Protein AF-A0A5A7RQ37-F1 (afdb_monomer)

Nearest PDB structures (foldseek):
  7sti-assembly1_B  TM=5.506E-01  e=6.072E+00  Mus musculus
  7s8v-assembly1_B  TM=5.542E-01  e=6.769E+00  Homo sapiens
  8xk1-assembly1_A  TM=4.819E-01  e=5.751E+00  Homo sapiens
  5j7k-assembly1_A  TM=3.708E-01  e=6.411E+00  synthetic construct

Structure (mmCIF, N/CA/C/O backbone):
data_AF-A0A5A7RQ37-F1
#
_entry.id   AF-A0A5A7RQ37-F1
#
loop_
_atom_site.group_PDB
_atom_site.id
_atom_site.type_symbol
_atom_site.label_atom_id
_atom_site.label_alt_id
_atom_site.label_comp_id
_atom_site.label_asym_id
_atom_site.label_entity_id
_atom_site.label_seq_id
_atom_site.pdbx_PDB_ins_code
_atom_site.Cartn_x
_atom_site.Cartn_y
_atom_site.Cartn_z
_atom_site.occupancy
_atom_site.B_iso_or_equiv
_atom_site.auth_seq_id
_atom_site.auth_comp_id
_atom_site.auth_asym_id
_atom_site.auth_atom_id
_atom_site.pdbx_PDB_model_num
ATOM 1 N N . MET A 1 1 ? -3.974 -3.333 33.031 1.00 45.91 1 MET A N 1
ATOM 2 C CA . MET A 1 1 ? -5.100 -3.720 32.169 1.00 45.91 1 MET A CA 1
ATOM 3 C C . MET A 1 1 ? -4.547 -3.604 30.777 1.00 45.91 1 MET A C 1
ATOM 5 O O . MET A 1 1 ? -4.368 -2.486 30.318 1.00 45.91 1 MET A O 1
ATOM 9 N N . ASP A 1 2 ? -4.107 -4.725 30.222 1.00 53.06 2 ASP A N 1
ATOM 10 C CA . ASP A 1 2 ? -3.768 -4.816 28.808 1.00 53.06 2 ASP A CA 1
ATOM 11 C C . ASP A 1 2 ? -5.058 -4.500 28.047 1.00 53.06 2 ASP A C 1
ATOM 13 O O . ASP A 1 2 ? -6.055 -5.199 28.206 1.00 53.06 2 ASP A O 1
ATOM 17 N N . GLU A 1 3 ? -5.108 -3.354 27.372 1.00 64.69 3 GLU A N 1
ATOM 18 C CA . GLU A 1 3 ? -6.256 -3.023 26.533 1.00 64.69 3 GLU A CA 1
ATOM 19 C C . GLU A 1 3 ? -6.234 -3.984 25.340 1.00 64.69 3 GLU A C 1
ATOM 21 O O . GLU A 1 3 ? -5.249 -4.028 24.601 1.00 64.69 3 GLU A O 1
ATOM 26 N N . ASP A 1 4 ? -7.292 -4.786 25.189 1.00 83.75 4 ASP A N 1
ATOM 27 C CA . ASP A 1 4 ? -7.390 -5.781 24.122 1.00 83.75 4 ASP A CA 1
ATOM 28 C C . ASP A 1 4 ? -7.316 -5.085 22.754 1.00 83.75 4 ASP A C 1
ATOM 30 O O . ASP A 1 4 ? -8.193 -4.297 22.379 1.00 83.75 4 ASP A O 1
ATOM 34 N N . LEU A 1 5 ? -6.240 -5.362 22.014 1.00 88.81 5 LEU A N 1
ATOM 35 C CA . LEU A 1 5 ? -6.076 -4.932 20.629 1.00 88.81 5 LEU A CA 1
ATOM 36 C C . LEU A 1 5 ? -7.111 -5.636 19.755 1.00 88.81 5 LEU A C 1
ATOM 38 O O . LEU A 1 5 ? -7.265 -6.854 19.826 1.00 88.81 5 LEU A O 1
ATOM 42 N N . LYS A 1 6 ? -7.780 -4.868 18.898 1.00 92.00 6 LYS A N 1
ATOM 43 C CA . LYS A 1 6 ? -8.800 -5.369 17.978 1.00 92.00 6 LYS A CA 1
ATOM 44 C C . LYS A 1 6 ? -8.581 -4.849 16.572 1.00 92.00 6 LYS A C 1
ATOM 46 O O . LYS A 1 6 ? -7.902 -3.845 16.347 1.00 92.00 6 LYS A O 1
ATOM 51 N N . GLU A 1 7 ? -9.204 -5.523 15.621 1.00 92.94 7 GLU A N 1
ATOM 52 C CA . GLU A 1 7 ? -9.333 -5.054 14.252 1.00 92.94 7 GLU A CA 1
ATOM 53 C C . GLU A 1 7 ? -10.755 -4.549 13.998 1.00 92.94 7 GLU A C 1
ATOM 55 O O . GLU A 1 7 ? -11.744 -5.226 14.268 1.00 92.94 7 GLU A O 1
ATOM 60 N N . PHE A 1 8 ? -10.850 -3.351 13.437 1.00 92.75 8 PHE A N 1
ATOM 61 C CA . PHE A 1 8 ? -12.094 -2.700 13.065 1.00 92.75 8 PHE A CA 1
ATOM 62 C C . PHE A 1 8 ? -12.125 -2.510 11.552 1.00 92.75 8 PHE A C 1
ATOM 64 O O . PHE A 1 8 ? -11.233 -1.883 10.968 1.00 92.75 8 PHE A O 1
ATOM 71 N N . VAL A 1 9 ? -13.172 -3.024 10.912 1.00 92.50 9 VAL A N 1
ATOM 72 C CA . VAL A 1 9 ? -13.449 -2.741 9.504 1.00 92.50 9 VAL A CA 1
ATOM 73 C C . VAL A 1 9 ? -14.310 -1.489 9.449 1.00 92.50 9 VAL A C 1
ATOM 75 O O . VAL A 1 9 ? -15.427 -1.463 9.967 1.00 92.50 9 VAL A O 1
ATOM 78 N N . LEU A 1 10 ? -13.774 -0.440 8.832 1.00 92.00 10 LEU A N 1
ATOM 79 C CA . LEU A 1 10 ? -14.445 0.839 8.646 1.00 92.00 10 LEU A CA 1
ATOM 80 C C . LEU A 1 10 ? -14.949 0.934 7.210 1.00 92.00 10 LEU A C 1
ATOM 82 O O . LEU A 1 10 ? -14.197 0.689 6.271 1.00 92.00 10 LEU A O 1
ATOM 86 N N . GLU A 1 11 ? -16.199 1.326 7.025 1.00 91.88 11 GLU A N 1
ATOM 87 C CA . GLU A 1 11 ? -16.791 1.565 5.715 1.00 91.88 11 GLU A CA 1
ATOM 88 C C . GLU A 1 11 ? -17.089 3.054 5.548 1.00 91.88 11 GLU A C 1
ATOM 90 O O . GLU A 1 11 ? -17.720 3.685 6.400 1.00 91.88 11 GLU A O 1
ATOM 95 N N . CYS A 1 12 ? -16.610 3.626 4.448 1.00 89.88 12 CYS A N 1
ATOM 96 C CA . CYS A 1 12 ? -17.009 4.949 4.006 1.00 89.88 12 CYS A CA 1
ATOM 97 C C . CYS A 1 12 ? -18.397 4.901 3.363 1.00 89.88 12 CYS A C 1
ATOM 99 O O . CYS A 1 12 ? -18.732 3.934 2.687 1.00 89.88 12 CYS A O 1
ATOM 101 N N . LYS A 1 13 ? -19.152 6.003 3.434 1.00 86.50 13 LYS A N 1
ATOM 102 C CA . LYS A 1 13 ? -20.396 6.212 2.668 1.00 86.50 13 LYS A CA 1
ATOM 103 C C . LYS A 1 13 ? -20.304 5.891 1.166 1.00 86.50 13 LYS A C 1
ATOM 105 O O . LYS A 1 13 ? -21.323 5.560 0.570 1.00 86.50 13 LYS A O 1
ATOM 110 N N . CYS A 1 14 ? -19.126 5.985 0.543 1.00 85.50 14 CYS A N 1
ATOM 111 C CA . CYS A 1 14 ? -18.931 5.611 -0.864 1.00 85.50 14 CYS A CA 1
ATOM 112 C C . CYS A 1 14 ? -18.798 4.091 -1.101 1.00 85.50 14 CYS A C 1
ATOM 114 O O . CYS A 1 14 ? -18.699 3.660 -2.247 1.00 85.50 14 CYS A O 1
ATOM 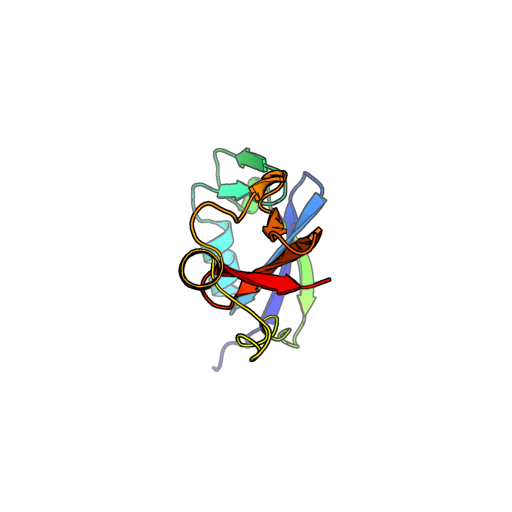116 N N . GLY A 1 15 ? -18.766 3.285 -0.036 1.00 85.00 15 GLY A N 1
ATOM 117 C CA . GLY A 1 15 ? -18.548 1.837 -0.065 1.00 85.00 15 GLY A CA 1
ATOM 118 C C . GLY A 1 15 ? -17.083 1.409 0.083 1.00 85.00 15 GLY A C 1
ATOM 119 O O . GLY A 1 15 ? -16.803 0.214 0.148 1.00 85.00 15 GLY A O 1
ATOM 120 N N . ALA A 1 16 ? -16.132 2.348 0.152 1.00 86.81 16 ALA A N 1
ATOM 121 C CA . ALA A 1 16 ? -14.730 2.021 0.402 1.00 86.81 16 ALA A CA 1
ATOM 122 C C . ALA A 1 16 ? -14.537 1.443 1.809 1.00 86.81 16 ALA A C 1
ATOM 124 O O . ALA A 1 16 ? -15.002 2.024 2.790 1.00 86.81 16 ALA A O 1
ATOM 125 N N . ARG A 1 17 ? -13.803 0.332 1.907 1.00 89.31 17 ARG A N 1
ATOM 126 C CA . ARG A 1 17 ? -13.520 -0.348 3.174 1.00 89.31 17 ARG A CA 1
ATOM 127 C C . ARG A 1 17 ? -12.070 -0.178 3.589 1.00 89.31 17 ARG A C 1
ATOM 129 O O . ARG A 1 17 ? -11.161 -0.310 2.775 1.00 89.31 17 ARG A O 1
ATOM 136 N N . TYR A 1 18 ? -11.881 0.068 4.875 1.00 87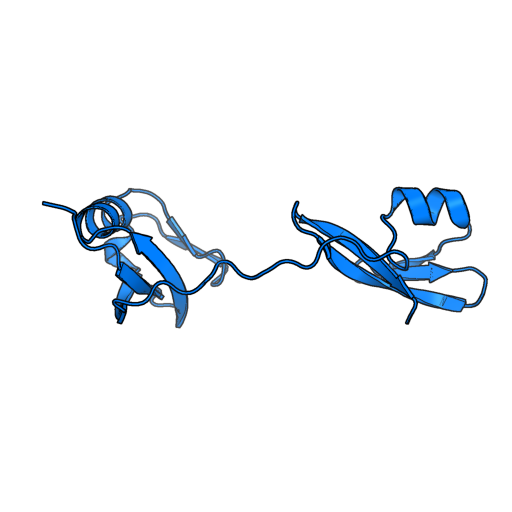.12 18 TYR A N 1
ATOM 137 C CA . TYR A 1 18 ? -10.603 0.288 5.527 1.00 87.12 18 TYR A CA 1
ATOM 138 C C . TYR A 1 18 ? -10.467 -0.654 6.708 1.00 87.12 18 TYR A C 1
ATOM 140 O O . TYR A 1 18 ? -11.450 -1.027 7.345 1.00 87.12 18 TYR A O 1
ATOM 148 N N . ARG A 1 19 ? -9.225 -0.999 7.021 1.00 90.25 19 ARG A N 1
ATOM 149 C CA . ARG A 1 19 ? -8.872 -1.774 8.201 1.00 90.25 19 ARG A CA 1
ATOM 150 C C . ARG A 1 19 ? -8.138 -0.862 9.174 1.00 90.25 19 ARG A C 1
ATOM 152 O O . ARG A 1 19 ? -7.167 -0.218 8.782 1.00 90.25 19 ARG A O 1
ATOM 159 N N . PHE A 1 20 ? -8.593 -0.827 10.418 1.00 90.44 20 PHE A N 1
ATOM 160 C CA . PHE A 1 20 ? -7.920 -0.166 11.530 1.00 90.44 20 PHE A CA 1
ATOM 161 C C . PHE A 1 20 ? -7.605 -1.211 12.600 1.00 90.44 20 PHE A C 1
ATOM 163 O O . PHE A 1 20 ? -8.475 -2.002 12.947 1.00 90.44 20 PHE A O 1
ATOM 170 N N . GLN A 1 21 ? -6.378 -1.235 13.108 1.00 91.88 21 GLN A N 1
ATOM 171 C CA . GLN A 1 21 ? -5.958 -2.145 14.174 1.00 91.88 21 GLN A CA 1
ATOM 172 C C . GLN A 1 21 ? -5.459 -1.313 15.350 1.00 91.88 21 GLN A C 1
ATOM 174 O O . GLN A 1 21 ? -4.616 -0.438 15.164 1.00 91.88 21 GLN A O 1
ATOM 179 N N . GLY A 1 22 ? -6.000 -1.560 16.538 1.00 91.75 22 GLY A N 1
ATOM 180 C CA . GLY A 1 22 ? -5.704 -0.771 17.730 1.00 91.75 22 GLY A CA 1
ATOM 181 C C . GLY A 1 22 ? -6.682 -1.060 18.859 1.00 91.75 22 GLY A C 1
ATOM 182 O O . GLY A 1 22 ? -7.531 -1.947 18.760 1.00 91.75 22 GLY A O 1
ATOM 183 N N . THR A 1 23 ? -6.575 -0.308 19.945 1.00 93.12 23 THR A N 1
ATOM 184 C CA . THR A 1 23 ? -7.562 -0.361 21.026 1.00 93.12 23 THR A CA 1
ATOM 185 C C . THR A 1 23 ? -8.838 0.381 20.619 1.00 93.12 23 THR A C 1
ATOM 187 O O . THR A 1 23 ? -8.867 1.162 19.661 1.00 93.12 23 THR A O 1
ATOM 190 N N . ARG A 1 24 ? -9.925 0.191 21.378 1.00 90.12 24 ARG A N 1
ATOM 191 C CA . ARG A 1 24 ? -11.154 0.973 21.170 1.00 90.12 24 ARG A CA 1
ATOM 192 C C . ARG A 1 24 ? -10.913 2.476 21.333 1.00 90.12 24 ARG A C 1
ATOM 194 O O . ARG A 1 24 ? -11.502 3.270 20.605 1.00 90.12 24 ARG A O 1
ATOM 201 N N . LYS A 1 25 ? -10.031 2.849 22.261 1.00 91.25 25 LYS A N 1
ATOM 202 C CA . LYS A 1 25 ? -9.641 4.236 22.499 1.00 91.25 25 LYS A CA 1
ATOM 203 C C . LYS A 1 25 ? -8.903 4.818 21.292 1.00 91.25 25 LYS A C 1
ATOM 205 O O . LYS A 1 25 ? -9.259 5.906 20.849 1.00 91.25 25 LYS A O 1
ATOM 210 N N . ASP A 1 26 ? -7.957 4.072 20.720 1.00 92.25 26 ASP A N 1
ATOM 211 C CA . ASP A 1 26 ? -7.231 4.500 19.516 1.00 92.25 26 ASP A CA 1
ATOM 212 C C . ASP A 1 26 ? -8.186 4.706 18.333 1.00 92.25 26 ASP A C 1
ATOM 214 O O . ASP A 1 26 ? -8.032 5.651 17.559 1.00 92.25 26 ASP A O 1
ATOM 218 N N . LEU A 1 27 ? -9.203 3.844 18.200 1.00 92.50 27 LEU A N 1
ATOM 219 C CA . LEU A 1 27 ? -10.237 4.003 17.180 1.00 92.50 27 LEU A CA 1
ATOM 220 C C . LEU A 1 27 ? -11.037 5.294 17.385 1.00 92.50 27 LEU A C 1
ATOM 222 O O . LEU A 1 27 ? -11.285 6.013 16.417 1.00 92.50 27 LEU A O 1
ATOM 226 N N . ASP A 1 28 ? -11.467 5.583 18.613 1.00 91.62 28 ASP A N 1
ATOM 227 C CA . ASP A 1 28 ? -12.229 6.798 18.907 1.00 91.62 28 ASP A CA 1
ATOM 228 C C . ASP A 1 28 ? -11.403 8.061 18.615 1.00 91.62 28 ASP A C 1
ATOM 230 O O . ASP A 1 28 ? -11.893 8.967 17.937 1.00 91.62 28 ASP A O 1
ATOM 234 N N . GLU A 1 29 ? -10.129 8.086 19.020 1.00 91.12 29 GLU A N 1
ATOM 235 C CA . GLU A 1 29 ? -9.193 9.170 18.689 1.00 91.12 29 GLU A CA 1
ATOM 236 C C . GLU A 1 29 ? -8.991 9.303 17.169 1.00 91.12 29 GLU A C 1
ATOM 238 O O . GLU A 1 29 ? -9.007 10.411 16.620 1.00 91.12 29 GLU A O 1
ATOM 243 N N . TYR A 1 30 ? -8.868 8.177 16.456 1.00 89.56 30 TYR A N 1
ATOM 244 C CA . TYR A 1 30 ? -8.777 8.159 14.998 1.00 89.56 30 TYR A CA 1
ATOM 245 C C . TYR A 1 30 ? -10.031 8.754 14.350 1.00 89.56 30 TYR A C 1
ATOM 247 O O . TYR A 1 30 ? -9.909 9.628 13.489 1.00 89.56 30 TYR A O 1
ATOM 255 N N . LEU A 1 31 ? -11.228 8.329 14.756 1.00 89.06 31 LEU A N 1
ATOM 256 C CA . LEU A 1 31 ? -12.498 8.796 14.193 1.00 89.06 31 LEU A CA 1
ATOM 257 C C . LEU A 1 31 ? -12.786 10.275 14.503 1.00 89.06 31 LEU A C 1
ATOM 259 O O . LEU A 1 31 ? -13.462 10.943 13.715 1.00 89.06 31 LEU A O 1
ATOM 263 N N . ASP A 1 32 ? -12.249 10.800 15.602 1.00 88.19 32 ASP A N 1
ATOM 264 C CA . ASP A 1 32 ? -12.417 12.203 15.994 1.00 88.19 32 ASP A CA 1
ATOM 265 C C . ASP A 1 32 ? -11.385 13.147 15.360 1.00 88.19 32 ASP A C 1
ATOM 267 O O . ASP A 1 32 ? -11.544 14.371 15.419 1.00 88.19 32 ASP A O 1
ATOM 271 N N . SER A 1 33 ? -10.357 12.606 14.696 1.00 82.56 33 SER A N 1
ATOM 272 C CA . SER A 1 33 ? -9.381 13.419 13.970 1.00 82.56 33 SER A CA 1
ATOM 273 C C . SER A 1 33 ? -10.024 14.211 12.820 1.00 82.56 33 SER A C 1
ATOM 275 O O . SER A 1 33 ? -10.872 13.718 12.067 1.00 82.56 33 SER A O 1
ATOM 277 N N . MET A 1 34 ? -9.612 15.476 12.702 1.00 70.75 34 MET A N 1
ATOM 278 C CA . MET A 1 34 ? -10.068 16.395 11.659 1.00 70.75 34 MET A CA 1
ATOM 279 C C . MET A 1 34 ? -9.222 16.207 10.401 1.00 70.75 34 MET A C 1
ATOM 281 O O . MET A 1 34 ? -7.995 16.166 10.484 1.00 70.75 34 MET A O 1
ATOM 285 N N . THR A 1 35 ? -9.881 16.212 9.241 1.00 67.44 35 THR A N 1
ATOM 286 C CA . THR A 1 35 ? -9.308 15.980 7.900 1.00 67.44 35 THR A CA 1
ATOM 287 C C . THR A 1 35 ? -9.167 14.501 7.561 1.00 67.44 35 THR A C 1
ATOM 289 O O . THR A 1 35 ? -8.415 13.751 8.186 1.00 67.44 35 THR A O 1
ATOM 292 N N . TRP A 1 36 ? -9.881 14.084 6.517 1.00 71.94 36 TRP A N 1
ATOM 293 C CA . TRP A 1 36 ? -9.788 12.741 5.972 1.00 71.94 36 TRP A CA 1
ATOM 294 C C . TRP A 1 36 ? -10.006 12.740 4.467 1.00 71.94 36 TRP A C 1
ATOM 296 O O . TRP A 1 36 ? -10.902 13.400 3.944 1.00 71.94 36 TRP A O 1
ATOM 306 N N . MET A 1 37 ? -9.165 11.978 3.778 1.00 74.31 37 MET A N 1
ATOM 307 C CA . MET A 1 37 ? -9.308 11.693 2.362 1.00 74.31 37 MET A CA 1
ATOM 308 C C . MET A 1 37 ? -9.642 10.216 2.210 1.00 74.31 37 MET A C 1
ATOM 310 O O . MET A 1 37 ? -8.965 9.349 2.764 1.00 74.31 37 MET A O 1
ATOM 31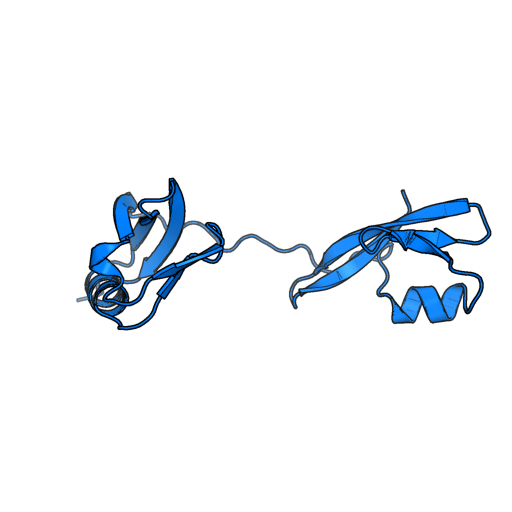4 N N . CYS A 1 38 ? -10.699 9.928 1.458 1.00 77.50 38 CYS A N 1
ATOM 315 C CA . CYS A 1 38 ? -11.012 8.569 1.070 1.00 77.50 38 CYS A CA 1
ATOM 316 C C . CYS A 1 38 ? -10.097 8.177 -0.097 1.00 77.50 38 CYS A C 1
ATOM 318 O O . CYS A 1 38 ? -10.467 8.372 -1.251 1.00 77.50 38 CYS A O 1
ATOM 320 N N . ASP A 1 39 ? -8.903 7.640 0.173 1.00 69.88 39 ASP A N 1
ATOM 321 C CA . ASP A 1 39 ? -7.935 7.309 -0.894 1.00 69.88 39 ASP A CA 1
ATOM 322 C C . ASP A 1 39 ? -8.485 6.298 -1.917 1.00 69.88 39 ASP A C 1
ATOM 324 O O . ASP A 1 39 ? -8.230 6.398 -3.118 1.00 69.88 39 ASP A O 1
ATOM 328 N N . ILE A 1 40 ? -9.296 5.345 -1.445 1.00 74.38 40 ILE A N 1
ATOM 329 C CA . ILE A 1 40 ? -9.917 4.297 -2.265 1.00 74.38 40 ILE A CA 1
ATOM 330 C C . ILE A 1 40 ? -11.080 4.873 -3.087 1.00 74.38 40 ILE A C 1
ATOM 332 O O . ILE A 1 40 ? -11.190 4.597 -4.279 1.00 74.38 40 ILE A O 1
ATOM 336 N N . GLY A 1 41 ? -11.930 5.697 -2.466 1.00 68.44 41 GLY A N 1
ATOM 337 C CA . GLY A 1 41 ? -13.074 6.343 -3.120 1.00 68.44 41 GLY A CA 1
ATOM 338 C C . GLY A 1 41 ? -12.717 7.596 -3.927 1.00 68.44 41 GLY A C 1
ATOM 339 O O . GLY A 1 41 ? -13.552 8.090 -4.680 1.00 68.44 41 GLY A O 1
ATOM 340 N N . ARG A 1 42 ? -11.487 8.109 -3.791 1.00 73.50 42 ARG A N 1
ATOM 341 C CA . ARG A 1 42 ? -10.958 9.327 -4.432 1.00 73.50 42 ARG A CA 1
ATOM 342 C C . ARG A 1 42 ? -11.805 10.585 -4.203 1.00 73.50 42 ARG A C 1
ATOM 344 O O . ARG A 1 42 ? -11.975 11.391 -5.117 1.00 73.50 42 ARG A O 1
ATOM 351 N N . HIS A 1 43 ? -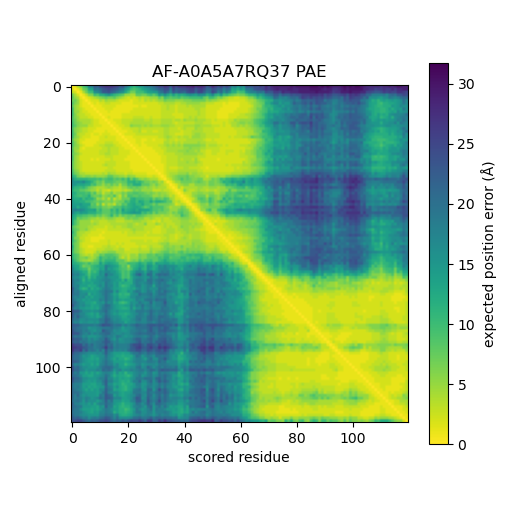12.311 10.780 -2.988 1.00 72.19 43 HIS A N 1
ATOM 352 C CA . HIS A 1 43 ? -13.009 12.009 -2.600 1.00 72.19 43 HIS A CA 1
ATOM 353 C C . HIS A 1 43 ? -12.448 12.591 -1.299 1.00 72.19 43 HIS A C 1
ATOM 355 O O . HIS A 1 43 ? -11.936 11.876 -0.432 1.00 72.19 43 HIS A O 1
ATOM 361 N N . VAL A 1 44 ? -12.504 13.921 -1.204 1.00 69.25 44 VAL A N 1
ATOM 362 C CA . VAL A 1 44 ? -12.019 14.690 -0.056 1.00 69.25 44 VAL A CA 1
ATOM 363 C C . VAL A 1 44 ? -13.221 15.099 0.770 1.00 69.25 44 VAL A C 1
ATOM 365 O O . VAL A 1 44 ? -14.081 15.827 0.280 1.00 69.25 44 VAL A O 1
ATOM 368 N N . GLU A 1 45 ? -13.257 14.655 2.019 1.00 69.12 45 GLU A N 1
ATOM 369 C CA . GLU A 1 45 ? -14.319 15.009 2.946 1.00 69.12 45 GLU A CA 1
ATOM 370 C C . GLU A 1 45 ? -13.781 16.005 3.975 1.00 69.12 45 GLU A C 1
ATOM 372 O O . GLU A 1 45 ? -12.816 15.742 4.699 1.00 69.12 45 GLU A O 1
ATOM 377 N N . LEU A 1 46 ? -14.394 17.187 4.033 1.00 66.19 46 LEU A N 1
ATOM 378 C CA . LEU A 1 46 ? -14.072 18.193 5.042 1.00 66.19 46 LEU A CA 1
ATOM 379 C C . LEU A 1 46 ? -14.931 17.913 6.282 1.00 66.19 46 LEU A C 1
ATOM 381 O O . LEU A 1 46 ? -16.155 18.019 6.230 1.00 66.19 46 LEU A O 1
ATOM 385 N N . GLY A 1 47 ? -14.308 17.525 7.395 1.00 71.75 47 GLY A N 1
ATOM 386 C CA . GLY A 1 47 ? -15.013 17.223 8.647 1.00 71.75 47 GLY A CA 1
ATOM 387 C C . GLY A 1 47 ? -14.311 16.172 9.503 1.00 71.75 47 GLY A C 1
ATOM 388 O O . GLY A 1 47 ? -13.141 15.850 9.267 1.00 71.75 47 GLY A O 1
ATOM 389 N N . ARG A 1 48 ? -15.022 15.655 10.513 1.00 77.25 48 ARG A N 1
ATOM 390 C CA . ARG A 1 48 ? -14.535 14.558 11.360 1.00 77.25 48 ARG A CA 1
ATOM 391 C C . ARG A 1 48 ? -14.707 13.239 10.621 1.00 77.25 48 ARG A C 1
ATOM 393 O O . ARG A 1 48 ? -15.728 13.021 9.975 1.00 77.25 48 ARG A O 1
ATOM 400 N N . LYS A 1 49 ? -13.753 12.317 10.761 1.00 84.25 49 LYS A N 1
ATOM 401 C CA . LYS A 1 49 ? -13.842 10.979 10.143 1.00 84.25 49 LYS A CA 1
ATOM 402 C C . LYS A 1 49 ? -15.120 10.237 10.518 1.00 84.25 49 LYS A C 1
ATOM 404 O O . LYS A 1 49 ? -15.707 9.590 9.657 1.00 84.25 49 LYS A O 1
ATOM 409 N N . ARG A 1 50 ? -15.576 10.381 11.765 1.00 87.19 50 ARG A N 1
ATOM 410 C CA . ARG A 1 50 ? -16.814 9.780 12.289 1.00 87.19 50 ARG A CA 1
ATOM 411 C C . ARG A 1 50 ? -18.071 10.152 11.486 1.00 87.19 50 ARG A C 1
ATOM 413 O O . ARG A 1 50 ? -19.029 9.388 11.484 1.00 87.19 50 ARG A O 1
ATOM 420 N N . ASP A 1 51 ? -18.066 11.278 10.770 1.00 86.44 51 ASP A N 1
ATOM 421 C CA . ASP A 1 51 ? -19.191 11.690 9.919 1.00 86.44 51 ASP A CA 1
ATOM 422 C C . ASP A 1 51 ? -19.270 10.880 8.610 1.00 86.44 51 ASP A C 1
ATOM 424 O O . ASP A 1 51 ? -20.313 10.862 7.947 1.00 86.44 51 ASP A O 1
ATOM 428 N N . TYR A 1 52 ? -18.178 10.210 8.225 1.00 85.31 52 TYR A N 1
ATOM 429 C CA . TYR A 1 52 ? -18.014 9.545 6.929 1.00 85.31 52 TYR A CA 1
ATOM 430 C C . TYR A 1 52 ? -17.686 8.056 7.032 1.00 85.31 52 TYR A C 1
ATOM 432 O O . TYR A 1 52 ? -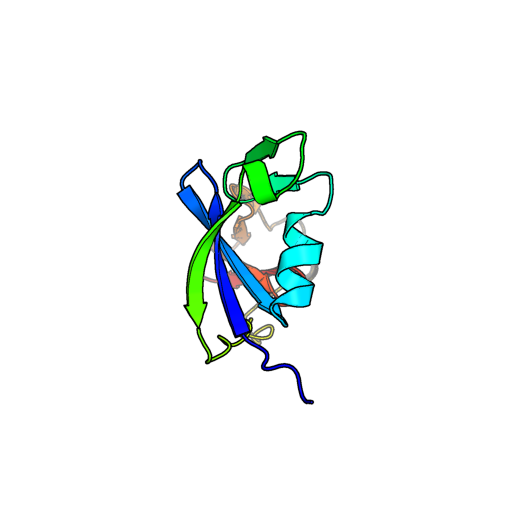18.046 7.311 6.122 1.00 85.31 52 TYR A O 1
ATOM 440 N N . LEU A 1 53 ? -17.026 7.633 8.111 1.00 88.75 53 LEU A N 1
ATOM 441 C CA . LEU A 1 53 ? -16.626 6.257 8.384 1.00 88.75 53 LEU A CA 1
ATOM 442 C C . LEU A 1 53 ? -17.524 5.638 9.455 1.00 88.75 53 LEU A C 1
ATOM 444 O O . LEU A 1 53 ? -17.719 6.212 10.524 1.00 88.75 53 LEU A O 1
ATOM 448 N N . SER A 1 54 ? -18.027 4.439 9.180 1.00 91.38 54 SER A N 1
ATOM 449 C CA . SER A 1 54 ? -18.780 3.617 10.132 1.00 91.38 54 SER A CA 1
ATOM 450 C C . SER A 1 54 ? -18.047 2.309 10.394 1.00 91.38 54 SER A C 1
ATOM 452 O O . SER A 1 54 ? -17.537 1.697 9.462 1.00 91.38 54 SER A O 1
ATOM 454 N N . VAL A 1 55 ? -18.006 1.859 11.649 1.00 93.19 55 VAL A N 1
ATOM 455 C CA . VAL A 1 55 ? -17.528 0.508 11.978 1.00 93.19 55 VAL A CA 1
ATOM 456 C C . VAL A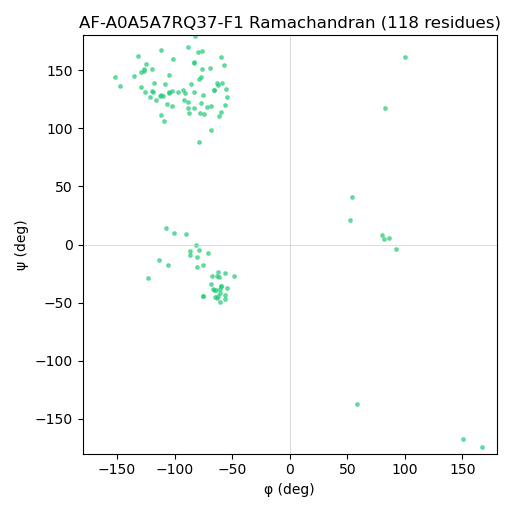 1 55 ? -18.582 -0.489 11.508 1.00 93.19 55 VAL A C 1
ATOM 458 O O . VAL A 1 55 ? -19.715 -0.446 11.983 1.00 93.19 55 VAL A O 1
ATOM 461 N N . VAL A 1 56 ? -18.216 -1.368 10.579 1.00 94.00 56 VAL A N 1
ATOM 462 C CA . VAL A 1 56 ? -19.106 -2.413 10.045 1.00 94.00 56 VAL A CA 1
ATOM 463 C C . VAL A 1 56 ? -18.763 -3.804 10.568 1.00 94.00 56 VAL A C 1
ATOM 465 O O . VAL A 1 56 ? -19.602 -4.698 10.512 1.00 94.00 56 VAL A O 1
ATOM 468 N N . GLU A 1 57 ? -17.556 -3.987 11.103 1.00 92.81 57 GLU A N 1
ATOM 469 C CA . GLU A 1 57 ? -17.103 -5.249 11.685 1.00 92.81 57 GLU A CA 1
ATOM 470 C C . GLU A 1 57 ? -16.053 -4.987 12.773 1.00 92.81 57 GLU A C 1
ATOM 472 O O . GLU A 1 57 ? -15.229 -4.079 12.640 1.00 92.81 57 GLU A O 1
ATOM 477 N N . GLU A 1 58 ? -16.079 -5.793 13.832 1.00 92.38 58 GLU A N 1
ATOM 478 C CA . GLU A 1 58 ? -15.087 -5.821 14.910 1.00 92.38 58 GLU A CA 1
ATOM 479 C C . GLU A 1 58 ? -14.581 -7.259 15.048 1.00 92.38 58 GLU A C 1
ATOM 481 O O . GLU A 1 58 ? -15.384 -8.194 15.089 1.00 92.38 58 GLU A O 1
ATOM 486 N N . ARG A 1 59 ? -13.261 -7.436 15.086 1.00 90.75 59 ARG A N 1
ATOM 487 C CA . ARG A 1 59 ? -12.592 -8.737 15.152 1.00 90.75 59 ARG A CA 1
ATOM 488 C C . ARG A 1 59 ? -11.580 -8.736 16.289 1.00 90.75 59 ARG A C 1
ATOM 490 O O . ARG A 1 59 ? -10.802 -7.792 16.426 1.00 90.75 59 ARG A O 1
ATOM 497 N N . ASP A 1 60 ? -11.572 -9.813 17.066 1.00 87.94 60 ASP A N 1
ATOM 498 C CA . ASP A 1 60 ? -10.573 -10.032 18.119 1.00 87.94 60 ASP A CA 1
ATOM 499 C C . ASP A 1 60 ? -9.251 -10.586 17.548 1.00 87.94 60 ASP A C 1
ATOM 501 O O . ASP A 1 60 ? -8.198 -10.462 18.167 1.00 87.94 60 ASP A O 1
ATOM 505 N N . GLU A 1 61 ? -9.281 -11.159 16.339 1.00 85.06 61 GLU A N 1
ATOM 506 C CA . GLU A 1 61 ? -8.084 -11.581 15.610 1.00 85.06 61 GLU A CA 1
ATOM 507 C C . GLU A 1 61 ? -7.589 -10.459 14.691 1.00 85.06 61 GLU A C 1
ATOM 509 O O . GLU A 1 61 ? -8.315 -9.965 13.824 1.00 85.06 61 GLU A O 1
ATOM 514 N N . LEU A 1 62 ? -6.323 -10.076 14.866 1.00 82.94 62 LEU A N 1
ATOM 515 C CA . LEU A 1 62 ? -5.655 -9.121 13.992 1.00 82.94 62 LEU A CA 1
ATOM 516 C C . LEU A 1 62 ? -5.259 -9.815 12.688 1.00 82.94 62 LEU A C 1
ATOM 518 O O . LEU A 1 62 ? -4.480 -10.770 12.687 1.00 82.94 62 LEU A O 1
ATOM 522 N N . SER A 1 63 ? -5.745 -9.305 11.559 1.00 79.25 63 SER A N 1
ATOM 523 C CA . SER A 1 63 ? -5.244 -9.729 10.257 1.00 79.25 63 SER A CA 1
ATOM 524 C C . SER A 1 63 ? -3.763 -9.364 10.128 1.00 79.25 63 SER A C 1
ATOM 526 O O . SER A 1 63 ? -3.359 -8.250 10.462 1.00 79.25 63 SER A O 1
ATOM 528 N N . GLY A 1 64 ? -2.951 -10.253 9.561 1.00 74.12 64 GLY A N 1
ATOM 529 C CA . GLY A 1 64 ? -1.560 -9.930 9.247 1.00 74.12 64 GLY A CA 1
ATOM 530 C C . GLY A 1 64 ? -1.433 -8.710 8.325 1.00 74.12 64 GLY A C 1
ATOM 531 O O . GLY A 1 64 ? -2.340 -8.373 7.543 1.00 74.12 64 GLY A O 1
ATOM 532 N N . GLU A 1 65 ? -0.287 -8.036 8.396 1.00 69.44 65 GLU A N 1
ATOM 533 C CA . GLU A 1 65 ? 0.125 -7.164 7.301 1.00 69.44 65 GLU A CA 1
ATOM 534 C C . GLU A 1 65 ? 0.223 -8.010 6.023 1.00 69.44 65 GLU A C 1
ATOM 536 O O . GLU A 1 65 ? 0.676 -9.155 6.090 1.00 69.44 65 GLU A O 1
ATOM 541 N N . PRO A 1 66 ? -0.230 -7.502 4.862 1.00 63.75 66 PRO A N 1
ATOM 542 C CA . PRO A 1 66 ? -0.009 -8.210 3.612 1.00 63.75 66 PRO A CA 1
ATOM 543 C C . PRO A 1 66 ? 1.495 -8.444 3.448 1.00 63.75 66 PRO A C 1
ATOM 545 O O . PRO A 1 66 ? 2.279 -7.494 3.422 1.00 63.75 66 PRO A O 1
ATOM 548 N N . GLU A 1 67 ? 1.900 -9.710 3.363 1.00 64.25 67 GLU A N 1
ATOM 549 C CA . GLU A 1 67 ? 3.293 -10.066 3.125 1.00 64.25 67 GLU A CA 1
ATOM 550 C C . GLU A 1 67 ? 3.662 -9.643 1.701 1.00 64.25 67 GLU A C 1
ATOM 552 O O . GLU A 1 67 ? 3.340 -10.311 0.719 1.00 64.25 67 GLU A O 1
ATOM 557 N N . ILE A 1 68 ? 4.313 -8.487 1.571 1.00 71.88 68 ILE A N 1
ATOM 558 C CA . ILE A 1 68 ? 4.881 -8.070 0.293 1.00 71.88 68 ILE A CA 1
ATOM 559 C C . ILE A 1 68 ? 6.124 -8.920 0.058 1.00 71.88 68 ILE A C 1
ATOM 561 O O . ILE A 1 68 ? 7.120 -8.784 0.775 1.00 71.88 68 ILE A O 1
ATOM 565 N N . GLU A 1 69 ? 6.062 -9.789 -0.953 1.00 76.25 69 GLU A N 1
ATOM 566 C CA . GLU A 1 69 ? 7.188 -10.644 -1.314 1.00 76.25 69 GLU A CA 1
ATOM 567 C C . GLU A 1 69 ? 8.443 -9.789 -1.583 1.00 76.25 69 GLU A C 1
ATOM 569 O O . GLU A 1 69 ? 8.366 -8.784 -2.311 1.00 76.25 69 GLU A O 1
ATOM 574 N N . PRO A 1 70 ? 9.613 -10.173 -1.039 1.00 84.00 70 PRO A N 1
ATOM 575 C CA . PRO A 1 70 ? 10.869 -9.509 -1.363 1.00 84.00 70 PRO A CA 1
ATOM 576 C C . PRO A 1 70 ? 11.161 -9.615 -2.864 1.00 84.00 70 PRO A C 1
ATOM 578 O O . PRO A 1 70 ? 10.589 -10.452 -3.564 1.00 84.00 70 PRO A O 1
ATOM 581 N N . LYS A 1 71 ? 12.048 -8.752 -3.369 1.00 86.81 71 LYS A N 1
ATOM 582 C CA . LYS A 1 71 ? 12.507 -8.807 -4.762 1.00 86.81 71 LYS A CA 1
ATOM 583 C C . LYS A 1 71 ? 13.066 -10.200 -5.083 1.00 86.81 71 LYS A C 1
ATOM 585 O O . LYS A 1 71 ? 13.945 -10.688 -4.373 1.00 86.81 71 LYS A O 1
ATOM 590 N N . LYS A 1 72 ? 12.559 -10.819 -6.147 1.00 87.81 72 LYS A N 1
ATOM 591 C CA . LYS A 1 72 ? 13.010 -12.118 -6.665 1.00 87.81 72 LYS A CA 1
ATOM 592 C C . LYS A 1 72 ? 14.239 -11.925 -7.560 1.00 87.81 72 LYS A C 1
ATOM 594 O O . LYS A 1 72 ? 14.457 -10.845 -8.102 1.00 87.81 72 LYS A O 1
ATOM 599 N N . GLU A 1 73 ? 15.050 -12.968 -7.744 1.00 88.62 73 GLU A N 1
ATOM 600 C CA . GLU A 1 73 ? 16.277 -12.888 -8.564 1.00 88.62 73 GLU A CA 1
ATOM 601 C C . GLU A 1 73 ? 16.006 -12.540 -10.037 1.00 88.62 73 GLU A C 1
ATOM 603 O O . GLU A 1 73 ? 16.843 -11.938 -10.703 1.00 88.62 73 GLU A O 1
ATOM 608 N N . ASN A 1 74 ? 14.829 -12.904 -10.548 1.00 91.06 74 ASN A N 1
ATOM 609 C CA . ASN A 1 74 ? 14.383 -12.608 -11.908 1.00 91.06 74 ASN A CA 1
ATOM 610 C C . ASN A 1 74 ? 13.624 -11.275 -12.029 1.00 91.06 74 ASN A C 1
ATOM 612 O O . ASN A 1 74 ? 13.033 -11.008 -13.078 1.00 91.06 74 ASN A O 1
ATOM 616 N N . GLU A 1 75 ? 13.607 -10.469 -10.967 1.00 93.38 75 GLU A N 1
ATOM 617 C CA . GLU A 1 75 ? 12.991 -9.149 -10.953 1.00 93.38 75 GLU A CA 1
ATOM 618 C C . GLU A 1 75 ? 14.044 -8.047 -11.012 1.00 93.38 75 GLU A C 1
ATOM 620 O O . GLU A 1 75 ? 15.129 -8.154 -10.444 1.00 93.38 75 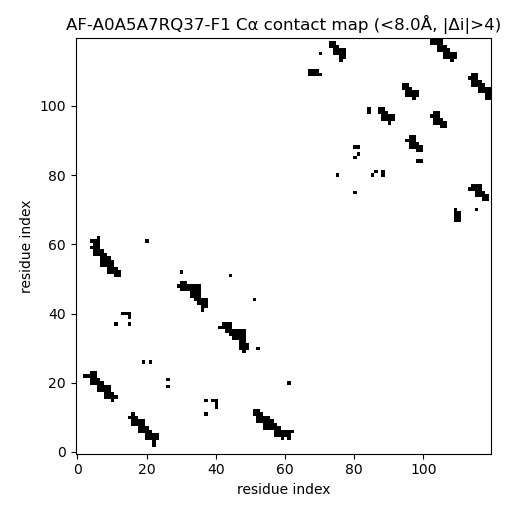GLU A O 1
ATOM 625 N N . TYR A 1 76 ? 13.699 -6.951 -11.676 1.00 94.12 76 TYR A N 1
ATOM 626 C CA . TYR A 1 76 ? 14.605 -5.844 -11.950 1.00 94.12 76 TYR A CA 1
ATOM 627 C C . TYR A 1 76 ? 13.911 -4.518 -11.669 1.00 94.12 76 TYR A C 1
ATOM 629 O O . TYR A 1 76 ? 12.723 -4.347 -11.904 1.00 94.12 76 TYR A O 1
ATOM 637 N N . THR A 1 77 ? 14.650 -3.547 -11.172 1.00 93.38 77 THR A N 1
ATOM 638 C CA . THR A 1 77 ? 14.213 -2.154 -11.095 1.00 93.38 77 THR A CA 1
AT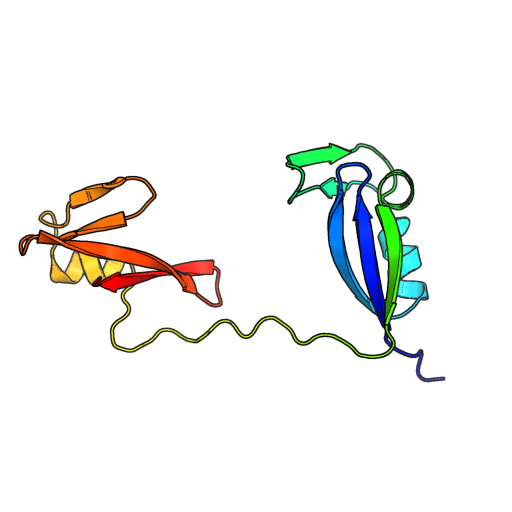OM 639 C C . THR A 1 77 ? 14.372 -1.482 -12.462 1.00 93.38 77 THR A C 1
ATOM 641 O O . THR A 1 77 ? 15.060 -1.998 -13.346 1.00 93.38 77 THR A O 1
ATOM 644 N N . ILE A 1 78 ? 13.762 -0.305 -12.653 1.00 91.44 78 ILE A N 1
ATOM 645 C CA . ILE A 1 78 ? 13.947 0.464 -13.899 1.00 91.44 78 ILE A CA 1
ATOM 646 C C . ILE A 1 78 ? 15.437 0.751 -14.165 1.00 91.44 78 ILE A C 1
ATOM 648 O O . ILE A 1 78 ? 15.862 0.493 -15.290 1.00 91.44 78 ILE A O 1
ATOM 652 N N . PRO A 1 79 ? 16.248 1.212 -13.183 1.00 92.88 79 PRO A N 1
ATOM 653 C CA . PRO A 1 79 ? 17.681 1.400 -13.400 1.00 92.88 79 PRO A CA 1
ATOM 654 C C . PRO A 1 79 ? 18.395 0.133 -13.880 1.00 92.88 79 PRO A C 1
ATOM 656 O O . PRO A 1 79 ? 19.152 0.206 -14.836 1.00 92.88 79 PRO A O 1
ATOM 659 N N . GLU A 1 80 ? 18.102 -1.038 -13.307 1.00 94.88 80 GLU A N 1
ATOM 660 C CA . GLU A 1 80 ? 18.737 -2.301 -13.722 1.00 94.88 80 GLU A CA 1
ATOM 661 C C . GLU A 1 80 ? 18.337 -2.723 -15.147 1.00 94.88 80 GLU A C 1
ATOM 663 O O . GLU A 1 80 ? 19.169 -3.208 -15.916 1.00 94.88 80 GLU A O 1
ATOM 668 N N . LEU A 1 81 ? 17.075 -2.513 -15.541 1.00 93.38 81 LEU A N 1
ATOM 669 C CA . LEU A 1 81 ? 16.653 -2.742 -16.928 1.00 93.38 81 LEU A CA 1
ATOM 670 C C . LEU A 1 81 ? 17.335 -1.766 -17.894 1.00 93.38 81 LEU A C 1
ATOM 672 O O . LEU A 1 81 ? 17.732 -2.164 -18.989 1.00 93.38 81 LEU A O 1
ATOM 676 N N . GLN A 1 82 ? 17.499 -0.505 -17.492 1.00 91.88 82 GLN A N 1
ATOM 677 C CA . GLN A 1 82 ? 18.212 0.501 -18.277 1.00 91.88 82 GLN A CA 1
ATOM 678 C C . GLN A 1 82 ? 19.715 0.212 -18.361 1.00 91.88 82 GLN A C 1
ATOM 680 O O . GLN A 1 82 ? 20.305 0.441 -19.409 1.00 91.88 82 GLN A O 1
ATOM 685 N N . GLU A 1 83 ? 20.339 -0.346 -17.326 1.00 94.56 83 GLU A N 1
ATOM 686 C CA . GLU A 1 83 ? 21.726 -0.826 -17.395 1.00 94.56 83 GLU A CA 1
ATOM 687 C C . GLU A 1 83 ? 21.868 -1.990 -18.383 1.00 94.56 83 GLU A C 1
ATOM 689 O O . GLU A 1 83 ? 22.836 -2.050 -19.140 1.00 94.56 83 GLU A O 1
ATOM 694 N N . LYS A 1 84 ? 20.883 -2.896 -18.416 1.00 92.50 84 LYS A N 1
ATOM 695 C CA . LYS A 1 84 ? 20.905 -4.084 -19.276 1.00 92.50 84 LYS A CA 1
ATOM 696 C C . LYS A 1 84 ? 20.622 -3.781 -20.748 1.00 92.50 84 LYS A C 1
ATOM 698 O O . LYS A 1 84 ? 21.281 -4.332 -21.626 1.00 92.50 84 LYS A O 1
ATOM 703 N N . PHE A 1 85 ? 19.623 -2.948 -21.023 1.00 93.81 85 PHE A N 1
ATOM 704 C CA . PHE A 1 85 ? 19.100 -2.726 -22.376 1.00 93.81 85 PHE A CA 1
ATOM 705 C C . PHE A 1 85 ? 19.362 -1.310 -22.906 1.00 93.81 85 PHE A C 1
ATOM 707 O O . PHE A 1 85 ? 19.217 -1.052 -24.106 1.00 93.81 85 PHE A O 1
ATOM 714 N N . GLY A 1 86 ? 19.769 -0.384 -22.036 1.00 90.75 86 GLY A N 1
ATOM 715 C CA . GLY A 1 86 ? 20.052 0.999 -22.394 1.00 90.75 86 GLY A CA 1
ATOM 716 C C . GLY A 1 86 ? 18.849 1.696 -23.016 1.00 90.75 86 GLY A C 1
ATOM 717 O O . GLY A 1 86 ? 17.701 1.534 -22.606 1.00 90.75 86 GLY A O 1
ATOM 718 N N . THR A 1 87 ? 19.129 2.457 -24.069 1.00 89.38 87 THR A N 1
ATOM 719 C CA . THR A 1 87 ? 18.134 3.172 -24.878 1.00 89.38 87 THR A CA 1
ATOM 720 C C . THR A 1 87 ? 17.278 2.258 -25.751 1.00 89.38 87 THR A C 1
ATOM 722 O O . THR A 1 87 ? 16.360 2.741 -26.405 1.00 89.38 87 THR A O 1
ATOM 725 N N . SER A 1 88 ? 17.594 0.962 -25.809 1.00 92.19 88 SER A N 1
ATOM 726 C CA . SER A 1 88 ? 16.855 -0.011 -26.619 1.00 92.19 88 SER A CA 1
ATOM 727 C C . SER A 1 88 ? 15.647 -0.589 -25.872 1.00 92.19 88 SER A C 1
ATOM 729 O O . SER A 1 88 ? 14.879 -1.349 -26.452 1.00 92.19 88 SER A O 1
ATOM 731 N N . LEU A 1 89 ? 15.482 -0.241 -24.591 1.00 94.25 89 LEU A N 1
ATOM 732 C CA . LEU A 1 89 ? 14.293 -0.545 -23.806 1.00 94.25 89 LEU A CA 1
ATOM 733 C C . LEU A 1 89 ? 13.170 0.435 -24.167 1.00 94.25 89 LEU A C 1
ATOM 735 O O . LEU A 1 89 ? 13.251 1.630 -23.879 1.00 94.25 89 LEU A O 1
ATOM 739 N N . GLU A 1 90 ? 12.108 -0.069 -24.782 1.00 94.31 90 GLU A N 1
ATOM 740 C CA . GLU A 1 90 ? 10.965 0.729 -25.217 1.00 94.31 90 GLU A CA 1
ATOM 741 C C . GLU A 1 90 ? 9.898 0.777 -24.116 1.00 94.31 90 GLU A C 1
ATOM 743 O O . GLU A 1 90 ? 9.490 -0.256 -23.592 1.00 94.31 90 GLU A O 1
ATOM 748 N N . HIS A 1 91 ? 9.399 1.962 -23.760 1.00 92.88 91 HIS A N 1
ATOM 749 C CA . HIS A 1 91 ? 8.245 2.084 -22.864 1.00 92.88 91 HIS A CA 1
ATOM 750 C C . HIS A 1 91 ? 6.943 1.922 -23.658 1.00 92.88 91 HIS A C 1
ATOM 752 O O . HIS A 1 91 ? 6.633 2.751 -24.514 1.00 92.88 91 HIS A O 1
ATOM 758 N N . ILE A 1 92 ? 6.155 0.892 -23.338 1.00 91.12 92 ILE A N 1
ATOM 759 C CA . ILE A 1 92 ? 4.971 0.487 -24.120 1.00 91.12 92 ILE A CA 1
ATOM 760 C C . ILE A 1 92 ? 3.630 0.824 -23.441 1.00 91.12 92 ILE A C 1
ATOM 762 O O . ILE A 1 92 ? 2.576 0.358 -23.871 1.00 91.12 92 ILE A O 1
ATOM 766 N N . GLY A 1 93 ? 3.650 1.678 -22.411 1.00 85.75 93 GLY A N 1
ATOM 767 C CA . GLY A 1 93 ? 2.453 2.183 -21.730 1.00 85.75 93 GLY A CA 1
ATOM 768 C C . GLY A 1 93 ? 2.133 1.467 -20.417 1.00 85.75 93 GLY A C 1
ATOM 769 O O . GLY A 1 93 ? 2.643 0.389 -20.138 1.00 85.75 93 GLY A O 1
ATOM 770 N N . PHE A 1 94 ? 1.320 2.116 -19.573 1.00 84.69 94 PHE A N 1
ATOM 771 C CA . PHE A 1 94 ? 0.991 1.678 -18.203 1.00 84.69 94 PHE A CA 1
ATOM 772 C C . PHE A 1 94 ? 2.202 1.383 -17.310 1.00 84.69 94 PHE A C 1
ATOM 774 O O . PHE A 1 94 ? 2.067 0.703 -16.305 1.00 84.69 94 PHE A O 1
ATOM 781 N N . GLY A 1 95 ? 3.375 1.930 -17.637 1.00 84.38 95 GLY A N 1
ATOM 782 C CA . GLY A 1 95 ? 4.609 1.647 -16.919 1.00 84.38 95 GLY A CA 1
ATOM 783 C C . GLY A 1 95 ? 5.299 0.353 -17.341 1.00 84.38 95 GLY A C 1
ATOM 784 O O . GLY A 1 95 ? 6.300 0.045 -16.723 1.00 84.38 95 GLY A O 1
ATOM 785 N N . MET A 1 96 ? 4.825 -0.369 -18.361 1.00 92.69 96 MET A N 1
ATOM 786 C CA . MET A 1 96 ? 5.475 -1.569 -18.902 1.00 92.69 96 MET A CA 1
ATOM 787 C C . MET A 1 96 ? 6.577 -1.226 -19.914 1.00 92.69 96 MET A C 1
ATOM 789 O O . MET A 1 96 ? 6.534 -0.182 -20.579 1.00 92.69 96 MET A O 1
ATOM 793 N N . PHE A 1 97 ? 7.522 -2.152 -20.091 1.00 95.06 97 PHE A N 1
ATOM 794 C CA . PHE A 1 97 ? 8.605 -2.030 -21.069 1.00 95.06 97 PHE A CA 1
ATOM 795 C C . PHE A 1 97 ? 8.672 -3.214 -22.032 1.00 95.06 97 PHE A C 1
ATOM 797 O O . PHE A 1 97 ? 8.247 -4.319 -21.708 1.00 95.06 97 PHE A O 1
ATOM 804 N N . ARG A 1 98 ? 9.241 -2.985 -23.213 1.00 95.62 98 ARG A N 1
ATOM 805 C CA . ARG A 1 98 ? 9.612 -4.010 -24.185 1.00 95.62 98 ARG A CA 1
ATOM 806 C C . ARG A 1 98 ? 11.115 -3.964 -24.425 1.00 95.62 98 ARG A C 1
ATOM 808 O O . ARG A 1 98 ? 11.669 -2.891 -24.656 1.00 95.62 98 ARG A O 1
ATOM 815 N N . ASP A 1 99 ? 11.765 -5.119 -24.362 1.00 95.00 99 ASP A N 1
ATOM 816 C CA . ASP A 1 99 ? 13.191 -5.242 -24.672 1.00 95.00 99 ASP A CA 1
ATOM 817 C C . ASP A 1 99 ? 13.451 -5.505 -26.175 1.00 95.00 99 ASP A C 1
ATOM 819 O O . ASP A 1 99 ? 12.508 -5.768 -26.929 1.00 95.00 99 ASP A O 1
ATOM 823 N N . PRO A 1 100 ? 14.715 -5.438 -26.642 1.00 94.38 100 PRO A N 1
ATOM 824 C CA . PRO A 1 100 ? 15.059 -5.642 -28.055 1.00 94.38 100 PRO A CA 1
ATOM 825 C C . PRO A 1 100 ? 14.733 -7.036 -28.596 1.00 94.38 100 PRO A C 1
ATOM 827 O O . PRO A 1 100 ? 14.542 -7.193 -29.800 1.00 94.38 100 PRO A O 1
ATOM 830 N N . ASP A 1 101 ? 14.650 -8.032 -27.713 1.00 94.38 101 ASP A N 1
ATOM 831 C CA . ASP A 1 101 ? 14.263 -9.401 -28.059 1.00 94.38 101 ASP A CA 1
ATOM 832 C C . ASP A 1 101 ? 12.730 -9.550 -28.154 1.00 94.38 101 ASP A C 1
ATOM 834 O O . ASP A 1 101 ? 12.219 -10.630 -28.451 1.00 94.38 101 ASP A O 1
ATOM 838 N N . GLY A 1 102 ? 11.984 -8.466 -27.912 1.00 92.94 102 GLY A N 1
ATOM 839 C CA . GLY A 1 102 ? 10.529 -8.407 -27.976 1.00 92.94 102 GLY A CA 1
ATOM 840 C C . GLY A 1 102 ? 9.823 -8.828 -26.688 1.00 92.94 102 GLY A C 1
ATOM 841 O O . GLY A 1 102 ? 8.591 -8.892 -26.681 1.00 92.94 102 GLY A O 1
ATOM 842 N N . ASN A 1 103 ? 10.550 -9.096 -25.599 1.00 95.00 103 ASN A N 1
ATOM 843 C CA . ASN A 1 103 ? 9.930 -9.521 -24.346 1.00 95.00 103 ASN A CA 1
ATOM 844 C C . ASN A 1 103 ? 9.300 -8.339 -23.615 1.00 95.00 103 ASN A C 1
ATOM 846 O O . ASN A 1 103 ? 9.847 -7.234 -23.610 1.00 95.00 103 ASN A O 1
ATOM 850 N N . ILE A 1 104 ? 8.169 -8.598 -22.961 1.00 94.94 104 ILE A N 1
ATOM 851 C CA . ILE A 1 104 ? 7.445 -7.602 -22.176 1.00 94.94 104 ILE A CA 1
ATOM 852 C C . ILE A 1 104 ? 7.829 -7.740 -20.705 1.00 94.94 104 ILE A C 1
ATOM 854 O O . ILE A 1 104 ? 7.817 -8.829 -20.133 1.00 94.94 104 ILE A O 1
ATOM 858 N N . TRP A 1 105 ? 8.150 -6.601 -20.108 1.00 95.19 105 TRP A N 1
ATOM 859 C CA . TRP A 1 105 ? 8.487 -6.434 -18.708 1.00 95.19 105 TRP A CA 1
ATOM 860 C C . TRP A 1 105 ? 7.344 -5.687 -18.025 1.00 95.19 105 TRP A C 1
ATOM 862 O O . TRP A 1 105 ? 7.177 -4.480 -18.230 1.00 95.19 105 TRP A O 1
ATOM 872 N N . ASP A 1 106 ? 6.565 -6.411 -17.227 1.00 94.31 106 ASP A N 1
ATOM 873 C CA . ASP A 1 106 ? 5.520 -5.850 -16.365 1.00 94.31 106 ASP A CA 1
ATOM 874 C C . ASP A 1 106 ? 6.025 -5.771 -14.923 1.00 94.31 106 ASP A C 1
ATOM 876 O O . ASP A 1 106 ? 6.992 -6.453 -14.571 1.00 94.31 106 ASP A O 1
ATOM 880 N N . TYR A 1 107 ? 5.406 -4.932 -14.094 1.00 92.38 107 TYR A N 1
ATOM 881 C CA . TYR A 1 107 ? 5.845 -4.681 -12.731 1.00 92.38 107 TYR A CA 1
ATOM 882 C C . TYR A 1 107 ? 4.810 -5.034 -11.670 1.00 92.38 107 TYR A C 1
ATOM 884 O O . TYR A 1 107 ? 3.604 -4.858 -11.826 1.00 92.38 107 TYR A O 1
ATOM 892 N N . ARG A 1 108 ? 5.326 -5.402 -10.500 1.00 90.75 108 ARG A N 1
ATOM 893 C CA . ARG A 1 108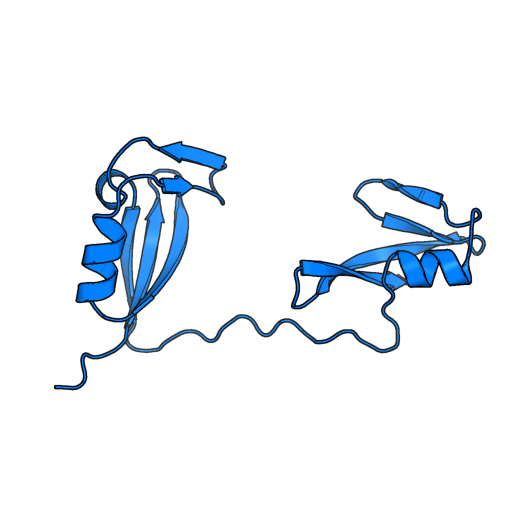 ? 4.603 -5.321 -9.228 1.00 90.75 108 ARG A CA 1
ATOM 894 C C . ARG A 1 108 ? 5.225 -4.255 -8.334 1.00 90.75 108 ARG A C 1
ATOM 896 O O . ARG A 1 108 ? 6.335 -3.784 -8.587 1.00 90.75 108 ARG A O 1
ATOM 903 N N . LEU A 1 109 ? 4.518 -3.889 -7.272 1.00 88.00 109 LEU A N 1
ATOM 904 C CA . LEU A 1 109 ? 5.084 -3.046 -6.223 1.00 88.00 109 LEU A CA 1
ATOM 905 C C . LEU A 1 109 ? 5.874 -3.905 -5.227 1.00 88.00 109 LEU A C 1
ATOM 907 O O . LEU A 1 109 ? 5.403 -4.950 -4.772 1.00 88.00 109 LEU A O 1
ATOM 911 N N . GLY A 1 110 ? 7.092 -3.464 -4.928 1.00 85.44 110 GLY A N 1
ATOM 912 C CA . GLY A 1 110 ? 7.946 -3.991 -3.875 1.00 85.44 110 GLY A CA 1
ATOM 913 C C . GLY A 1 110 ? 7.595 -3.410 -2.506 1.00 85.44 110 GLY A C 1
ATOM 914 O O . GLY A 1 110 ? 6.688 -2.587 -2.358 1.00 85.44 110 GLY A O 1
ATOM 915 N N . LYS A 1 111 ? 8.325 -3.855 -1.480 1.00 79.00 111 LYS A N 1
ATOM 916 C CA . LYS A 1 111 ? 8.034 -3.545 -0.070 1.00 79.00 111 LYS A CA 1
ATOM 917 C C . LYS A 1 111 ? 8.138 -2.050 0.248 1.00 79.00 111 LYS A C 1
ATOM 919 O O . LYS A 1 111 ? 7.477 -1.580 1.168 1.00 79.00 111 LYS A O 1
ATOM 924 N N . THR A 1 112 ? 8.948 -1.305 -0.500 1.00 80.56 112 THR A N 1
ATOM 925 C CA . THR A 1 112 ? 9.128 0.145 -0.327 1.00 80.56 112 THR A CA 1
ATOM 926 C C . THR A 1 112 ? 8.321 0.967 -1.339 1.00 80.56 112 THR A C 1
ATOM 928 O O . THR A 1 112 ? 8.483 2.183 -1.419 1.00 80.56 112 THR A O 1
ATOM 931 N N . GLY A 1 113 ? 7.424 0.323 -2.097 1.00 81.12 113 GLY A N 1
ATOM 932 C CA . GLY A 1 113 ? 6.646 0.955 -3.165 1.00 81.12 113 GLY A CA 1
ATOM 933 C C . GLY A 1 113 ? 7.415 1.113 -4.480 1.00 81.12 113 GLY A C 1
ATOM 934 O O . GLY A 1 113 ? 6.922 1.749 -5.413 1.00 81.12 113 GLY A O 1
ATOM 935 N N . GLU A 1 114 ? 8.614 0.537 -4.581 1.00 89.19 114 GLU A N 1
ATOM 936 C CA . GLU A 1 114 ? 9.394 0.485 -5.810 1.00 89.19 114 GLU A CA 1
ATOM 937 C C . GLU A 1 114 ? 8.742 -0.438 -6.846 1.00 89.19 114 GLU A C 1
ATOM 939 O O . GLU A 1 114 ? 8.055 -1.397 -6.503 1.00 89.19 114 GLU A O 1
ATOM 944 N N . ARG A 1 115 ? 8.959 -0.171 -8.136 1.00 91.69 115 ARG A N 1
ATOM 945 C CA . ARG A 1 115 ? 8.472 -1.046 -9.211 1.00 91.69 115 ARG A CA 1
ATOM 946 C C . ARG A 1 115 ? 9.502 -2.130 -9.505 1.00 91.69 115 ARG A C 1
ATOM 948 O O . ARG A 1 115 ? 10.640 -1.807 -9.851 1.00 91.69 115 ARG A O 1
ATOM 955 N N . LEU A 1 116 ? 9.078 -3.384 -9.394 1.00 94.38 116 LEU A N 1
ATOM 956 C CA . LEU A 1 116 ? 9.879 -4.576 -9.653 1.00 94.38 116 LEU A CA 1
ATOM 957 C C . LEU A 1 116 ? 9.350 -5.272 -10.902 1.00 94.38 116 LEU A C 1
ATOM 959 O O . LEU A 1 116 ? 8.233 -5.784 -10.896 1.00 94.38 116 LEU A O 1
ATOM 963 N N . TYR A 1 117 ? 10.149 -5.251 -11.961 1.00 94.81 117 TYR A N 1
ATOM 964 C CA . TYR A 1 117 ? 9.814 -5.741 -13.287 1.00 94.81 117 TYR A CA 1
ATOM 965 C C . TYR A 1 117 ? 10.240 -7.183 -13.473 1.00 94.81 117 TYR A C 1
ATOM 967 O O . TYR A 1 117 ? 11.393 -7.522 -13.219 1.00 94.81 117 TYR A O 1
ATOM 975 N N . SER A 1 118 ? 9.348 -8.003 -14.009 1.00 94.06 118 SER A N 1
ATOM 976 C CA . SER A 1 118 ? 9.649 -9.373 -14.413 1.00 94.06 118 SER A CA 1
ATOM 977 C C . SER A 1 118 ? 9.244 -9.593 -15.862 1.00 94.06 118 SER A C 1
ATOM 979 O O . SER A 1 118 ? 8.325 -8.951 -16.373 1.00 94.06 118 SER A O 1
ATOM 981 N N . LYS A 1 119 ? 9.974 -10.480 -16.532 1.00 91.81 119 LYS A N 1
ATOM 982 C CA . LYS A 1 119 ? 9.685 -10.875 -17.905 1.00 91.81 119 LYS A CA 1
ATOM 983 C C . LYS A 1 119 ? 8.484 -11.825 -17.928 1.00 91.81 119 LYS A C 1
ATOM 985 O O . LYS A 1 119 ? 8.510 -12.833 -17.219 1.00 91.81 119 LYS A O 1
ATOM 990 N N . HIS A 1 120 ? 7.498 -11.515 -18.767 1.00 76.56 120 HIS A N 1
ATOM 991 C CA . HIS A 1 120 ? 6.411 -12.426 -19.138 1.00 76.56 120 HIS A CA 1
ATOM 992 C C . HIS A 1 120 ? 6.770 -13.309 -20.337 1.00 76.56 120 HIS A C 1
ATOM 994 O O . HIS A 1 120 ? 7.567 -12.865 -21.200 1.00 76.56 120 HIS A O 1
#

Mean predicted aligned error: 11.24 Å

Foldseek 3Di:
DPQQWKWFWKAFPLRDIDIDIGGPVVVVVQQQDAWDAPPVSRDTDGGGNVVTIDGPDMGSDDDDDPPFDAADPQWDAPVRVCVVQPPQWADPDPRWTAGPVGWIWAFDQGPVRGTITHTD

Secondary structure (DSSP, 8-state):
-----EEEEEEETTS-EEEEEE-HHHHHHHHH-EEEEETTTTEEEEEEGGGTEEEEEEESSPPPPP--PPPPTTEE-HHHHHHHHGGG-EEEETTEEE-TT--EEEEEE-TTS-EEEEE-

pLDDT: mean 85.87, std 9.73, range [45.91, 95.62]

Solvent-accessible surface area (backbone atoms only — not comparable to full-atom values): 7177 Å² total; per-residue (Å²): 130,85,72,69,58,29,25,36,35,31,32,32,85,87,68,40,75,46,83,46,76,40,34,72,65,54,49,52,55,56,31,63,37,74,67,44,66,41,79,84,67,72,46,79,50,90,47,44,34,57,83,47,44,40,81,78,45,78,35,79,67,72,78,75,76,83,83,61,64,72,89,51,93,77,42,35,41,68,68,56,49,37,72,74,48,44,90,55,47,41,79,73,55,98,86,25,34,30,42,85,90,67,45,42,31,47,67,46,72,37,80,86,68,45,57,38,27,32,75,108

Radius of gyration: 20.83 Å; Cα contacts (8 Å, |Δi|>4): 190; chains: 1; bounding box: 42×31×60 Å

Sequence (120 aa):
MDEDLKEFVLECKCGARYRFQGTRKDLDEYLDSMTWMCDIGRHVELGRKRDYLSVVEERDELSGEPEIEPKKENEYTIPELQEKFGTSLEHIGFGMFRDPDGNIWDYRLGKTGERLYSKH